Protein AF-A0A352Z4B0-F1 (afdb_monomer_lite)

Structure (mmCIF, N/CA/C/O backbone):
data_AF-A0A352Z4B0-F1
#
_entry.id   AF-A0A352Z4B0-F1
#
loop_
_atom_site.group_PDB
_atom_site.id
_atom_site.type_symbol
_atom_site.label_atom_id
_atom_site.label_alt_id
_atom_site.label_comp_id
_atom_site.label_asym_id
_atom_site.label_entity_id
_atom_site.label_seq_id
_atom_site.pdbx_PDB_ins_code
_atom_site.Cartn_x
_atom_site.Cartn_y
_atom_site.Cartn_z
_atom_site.occupancy
_atom_site.B_iso_or_equiv
_atom_site.auth_seq_id
_atom_site.auth_comp_id
_atom_site.auth_asym_id
_atom_site.auth_atom_id
_atom_site.pdbx_PDB_model_num
ATOM 1 N N . MET A 1 1 ? 10.496 11.781 -11.200 1.00 48.38 1 MET A N 1
ATOM 2 C CA . MET A 1 1 ? 9.284 12.474 -10.709 1.00 48.38 1 MET A CA 1
ATOM 3 C C . MET A 1 1 ? 8.959 12.106 -9.261 1.00 48.38 1 MET A C 1
ATOM 5 O O . MET A 1 1 ? 8.972 13.003 -8.43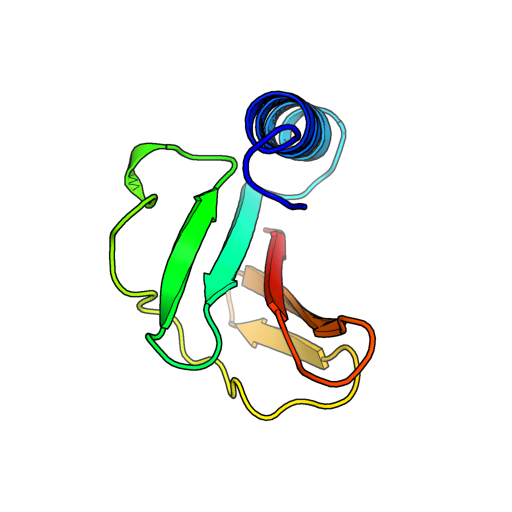7 1.00 48.38 1 MET A O 1
ATOM 9 N N . LEU A 1 2 ? 8.758 10.829 -8.902 1.00 50.88 2 LEU A N 1
ATOM 10 C CA . LEU A 1 2 ? 8.452 10.447 -7.507 1.00 50.88 2 LEU A CA 1
ATOM 11 C C . LEU A 1 2 ? 9.618 10.644 -6.521 1.00 50.88 2 LEU A C 1
ATOM 13 O O . LEU A 1 2 ? 9.393 11.056 -5.391 1.00 50.88 2 LEU A O 1
ATOM 17 N N . ARG A 1 3 ? 10.866 10.422 -6.953 1.00 55.19 3 ARG A N 1
ATOM 18 C CA . ARG A 1 3 ? 12.045 10.426 -6.066 1.00 55.19 3 ARG A CA 1
ATOM 19 C C . ARG A 1 3 ? 12.278 11.741 -5.297 1.00 55.19 3 ARG A C 1
ATOM 21 O O . ARG A 1 3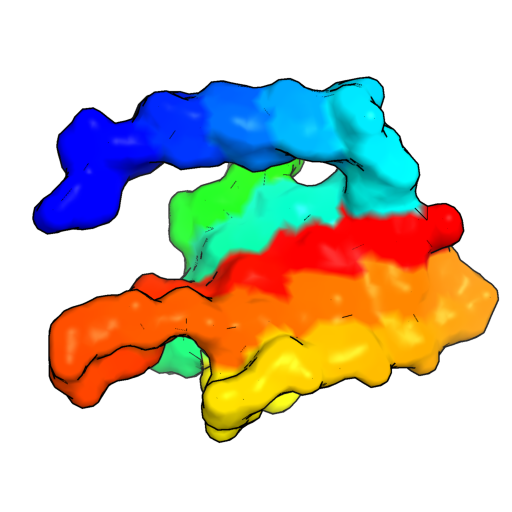 ? 12.726 11.682 -4.162 1.00 55.19 3 ARG A O 1
ATOM 28 N N . ASN A 1 4 ? 11.934 12.901 -5.867 1.00 57.78 4 ASN A N 1
ATOM 29 C CA . ASN A 1 4 ? 12.090 14.197 -5.184 1.00 57.78 4 ASN A CA 1
ATOM 30 C C . ASN A 1 4 ? 10.9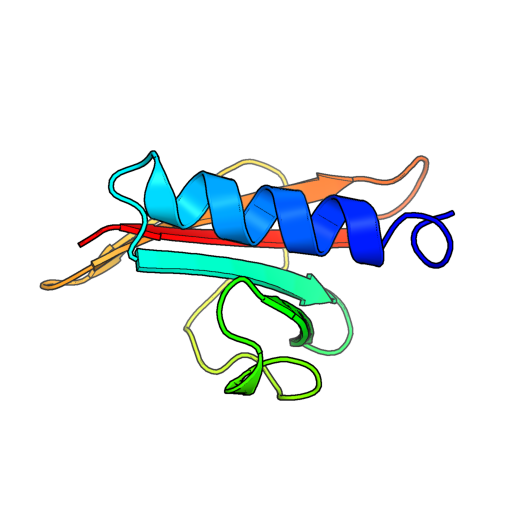15 14.543 -4.253 1.00 57.78 4 ASN A C 1
ATOM 32 O O . ASN A 1 4 ? 11.027 15.468 -3.462 1.00 57.78 4 ASN A O 1
ATOM 36 N N . ASN A 1 5 ? 9.805 13.802 -4.340 1.00 70.12 5 ASN A N 1
ATOM 37 C CA . ASN A 1 5 ? 8.592 14.037 -3.556 1.00 70.12 5 ASN A CA 1
ATOM 38 C C . ASN A 1 5 ? 8.284 12.889 -2.583 1.00 70.12 5 ASN A C 1
ATOM 40 O O . ASN A 1 5 ? 7.265 12.941 -1.905 1.00 70.12 5 ASN A O 1
ATOM 44 N N . MET A 1 6 ? 9.137 11.860 -2.513 1.00 78.69 6 MET A N 1
ATOM 45 C CA . MET A 1 6 ? 8.934 10.690 -1.651 1.00 78.69 6 MET A CA 1
ATOM 46 C C . MET A 1 6 ? 8.815 11.071 -0.177 1.00 78.69 6 MET A C 1
ATOM 48 O O . MET A 1 6 ? 7.956 10.531 0.507 1.00 78.69 6 MET A O 1
ATOM 52 N N . GLU A 1 7 ? 9.611 12.036 0.286 1.00 82.06 7 GLU A N 1
ATOM 53 C CA . GLU A 1 7 ? 9.544 12.525 1.666 1.00 82.06 7 GLU A CA 1
ATOM 54 C C . GLU A 1 7 ? 8.204 13.215 1.961 1.00 82.06 7 GLU A C 1
ATOM 56 O O . GLU A 1 7 ? 7.518 12.866 2.918 1.00 82.06 7 GLU A O 1
ATOM 61 N N . ASN A 1 8 ? 7.765 14.118 1.080 1.00 84.56 8 ASN A N 1
ATOM 62 C CA . ASN A 1 8 ? 6.470 14.791 1.215 1.00 84.56 8 ASN A CA 1
ATOM 63 C C . ASN A 1 8 ? 5.303 13.796 1.165 1.00 84.56 8 ASN A C 1
ATOM 65 O O . ASN A 1 8 ? 4.339 13.920 1.916 1.00 84.56 8 ASN A O 1
ATOM 69 N N . LEU A 1 9 ? 5.389 12.790 0.291 1.00 86.50 9 LEU A N 1
ATOM 70 C CA . LEU A 1 9 ? 4.366 11.755 0.183 1.00 86.50 9 LEU A CA 1
ATOM 71 C C . LEU A 1 9 ? 4.335 10.883 1.439 1.00 86.50 9 LEU A C 1
ATOM 73 O O . LEU A 1 9 ? 3.266 10.554 1.934 1.00 86.50 9 LEU A O 1
ATOM 77 N N . ASN A 1 10 ? 5.498 10.553 1.988 1.00 85.50 10 ASN A N 1
ATOM 78 C CA . ASN A 1 10 ? 5.614 9.799 3.225 1.00 85.50 10 ASN A CA 1
ATOM 79 C C . ASN A 1 10 ? 4.997 10.550 4.422 1.00 85.50 10 ASN A C 1
ATOM 81 O O . ASN A 1 10 ? 4.250 9.965 5.209 1.00 85.50 10 ASN A O 1
ATOM 85 N N . GLN A 1 11 ? 5.244 11.859 4.522 1.00 87.81 11 GLN A N 1
ATOM 86 C CA . GLN A 1 11 ? 4.597 12.716 5.522 1.00 87.81 11 GLN A CA 1
ATOM 87 C C . GLN A 1 11 ? 3.076 12.742 5.333 1.00 87.81 11 GLN A C 1
ATOM 89 O O . GLN A 1 11 ? 2.339 12.570 6.301 1.00 87.81 11 GLN A O 1
ATOM 94 N N . LEU A 1 12 ? 2.603 12.857 4.088 1.00 90.31 12 LEU A N 1
ATOM 95 C CA . LEU A 1 12 ? 1.177 12.788 3.767 1.00 90.31 12 LEU A CA 1
ATOM 96 C C . LEU A 1 12 ? 0.547 11.460 4.211 1.00 90.31 12 LEU A C 1
ATOM 98 O O . LEU A 1 12 ? -0.502 11.486 4.845 1.00 90.31 12 LEU A O 1
ATOM 102 N N . LEU A 1 13 ? 1.171 10.313 3.914 1.00 90.38 13 LEU A N 1
ATOM 103 C CA . LEU A 1 13 ? 0.647 9.000 4.320 1.00 90.38 13 LEU A CA 1
ATOM 104 C C . LEU A 1 13 ? 0.563 8.863 5.844 1.00 90.38 13 LEU A C 1
ATOM 106 O O . LEU A 1 13 ? -0.391 8.286 6.362 1.00 90.38 13 LEU A O 1
ATOM 110 N N . THR A 1 14 ? 1.549 9.413 6.553 1.00 87.69 14 THR A N 1
ATOM 111 C CA . THR A 1 14 ? 1.590 9.397 8.020 1.00 87.69 14 THR A CA 1
ATOM 112 C C . THR A 1 14 ? 0.441 10.212 8.608 1.00 87.69 14 THR A C 1
ATOM 114 O O . THR A 1 14 ? -0.325 9.690 9.415 1.00 87.69 14 THR A O 1
ATOM 117 N N . VAL A 1 15 ? 0.276 11.461 8.161 1.00 91.44 15 VAL A N 1
ATOM 118 C CA . VAL A 1 15 ? -0.826 12.333 8.604 1.00 91.44 15 VAL A CA 1
ATOM 119 C C . VAL A 1 15 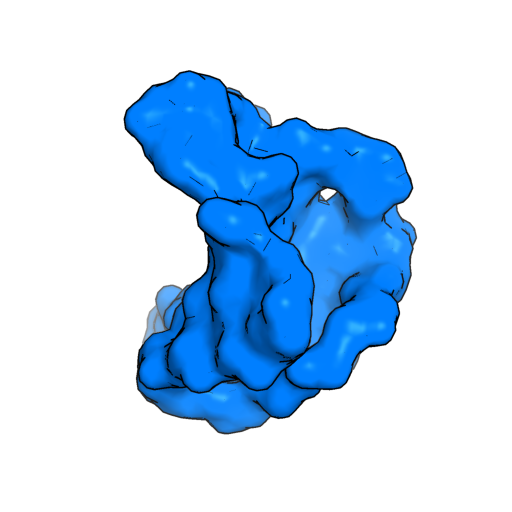? -2.178 11.730 8.225 1.00 91.44 15 VAL A C 1
ATOM 121 O O . VAL A 1 15 ? -3.102 11.739 9.027 1.00 91.44 15 VAL A O 1
ATOM 124 N N . PHE A 1 16 ? -2.299 11.140 7.035 1.00 91.19 16 PHE A N 1
ATOM 125 C CA . PHE A 1 16 ? -3.546 10.523 6.591 1.00 91.19 16 PHE A CA 1
ATOM 126 C C . PHE A 1 16 ? -4.005 9.396 7.523 1.00 91.19 16 PHE A C 1
ATOM 128 O O . PHE A 1 16 ? -5.184 9.327 7.852 1.00 91.19 16 PHE A O 1
ATOM 135 N N . VAL A 1 17 ? -3.098 8.530 7.979 1.00 92.56 17 VAL A N 1
ATOM 136 C CA . VAL A 1 17 ? -3.434 7.471 8.950 1.00 92.56 17 VAL A CA 1
ATOM 137 C C . VAL A 1 17 ? -3.782 8.045 10.327 1.00 92.56 17 VAL A C 1
ATOM 139 O O . VAL A 1 17 ? -4.621 7.485 11.018 1.00 92.56 17 VAL A O 1
ATOM 142 N N . GLN A 1 18 ? -3.177 9.167 10.725 1.00 90.25 18 GLN A N 1
ATOM 143 C CA . GLN A 1 18 ? -3.477 9.825 12.003 1.00 90.25 18 GLN A CA 1
ATOM 144 C C . GLN A 1 18 ? -4.846 10.520 12.017 1.00 90.25 18 GLN A C 1
ATOM 146 O O . GLN A 1 18 ? -5.529 10.501 13.037 1.00 90.25 18 GLN A O 1
ATOM 151 N N . GLU A 1 19 ? -5.242 11.118 10.895 1.00 92.06 19 GLU A N 1
ATOM 152 C CA . GLU A 1 19 ? -6.451 11.947 10.775 1.00 92.06 19 GLU A CA 1
ATOM 153 C C . GLU A 1 19 ? -7.659 11.192 10.190 1.00 92.06 19 GLU A C 1
ATOM 155 O O . GLU A 1 19 ? -8.746 11.755 10.054 1.00 92.06 19 GLU A O 1
ATOM 160 N N . SER A 1 20 ? -7.495 9.922 9.812 1.00 89.00 20 SER A N 1
ATOM 161 C CA . SER A 1 20 ? -8.566 9.084 9.259 1.00 89.00 20 SER A CA 1
ATOM 162 C C . SER A 1 20 ? -8.775 7.808 10.076 1.00 89.00 20 SER A C 1
ATOM 164 O O . SER A 1 20 ? -8.072 7.538 11.044 1.00 89.00 20 SER A O 1
ATOM 166 N N . SER A 1 21 ? -9.756 6.994 9.681 1.00 88.44 21 SER A N 1
ATOM 167 C CA . SER A 1 21 ? -9.950 5.646 10.229 1.00 88.44 21 SER A CA 1
ATOM 168 C C . SER A 1 21 ? -9.033 4.593 9.591 1.00 88.44 21 SER A C 1
ATOM 170 O O . SER A 1 21 ? -9.160 3.407 9.901 1.00 88.44 21 SER A O 1
ATOM 172 N N . ALA A 1 22 ? -8.137 4.984 8.677 1.00 92.31 22 ALA A N 1
ATOM 173 C CA . ALA A 1 22 ? -7.211 4.051 8.051 1.00 92.31 22 ALA A CA 1
ATOM 174 C C . ALA A 1 22 ? -6.188 3.534 9.070 1.00 92.31 22 ALA A C 1
ATOM 176 O O . ALA A 1 22 ? -5.599 4.302 9.821 1.00 92.31 22 ALA A O 1
ATOM 177 N N . SER A 1 23 ? -5.936 2.228 9.066 1.00 93.06 23 SER A N 1
ATOM 178 C CA . SER A 1 23 ? -4.912 1.590 9.895 1.00 93.06 23 SER A CA 1
ATOM 179 C C . SER A 1 23 ? -3.559 1.473 9.198 1.00 93.06 23 SER A C 1
ATOM 181 O O . SER A 1 23 ? -2.532 1.389 9.871 1.00 93.06 23 SER A O 1
ATOM 183 N N . LEU A 1 24 ? -3.547 1.432 7.864 1.00 94.56 24 LEU A N 1
ATOM 184 C CA . LEU A 1 24 ? -2.335 1.300 7.060 1.00 94.56 24 LEU A CA 1
ATOM 185 C C . LEU A 1 24 ? -2.585 1.856 5.656 1.00 94.56 24 LEU A C 1
ATOM 187 O O . LEU A 1 24 ? -3.632 1.601 5.063 1.00 94.56 24 LEU A O 1
ATOM 191 N N . VAL A 1 25 ? -1.618 2.594 5.110 1.00 95.56 25 VAL A N 1
ATOM 192 C CA . VAL A 1 25 ? -1.635 3.022 3.707 1.00 95.56 25 VAL A CA 1
ATOM 193 C C . VAL A 1 25 ? -0.318 2.681 3.044 1.00 95.56 25 VAL A C 1
ATOM 195 O O . VAL A 1 25 ? 0.748 2.989 3.577 1.00 95.56 25 VAL A O 1
ATOM 198 N N . GLN A 1 26 ? -0.390 2.069 1.866 1.00 95.62 26 GLN A N 1
ATOM 199 C CA . GLN A 1 26 ? 0.771 1.606 1.119 1.00 95.62 26 GLN A CA 1
ATOM 200 C C . GLN A 1 26 ? 0.655 1.946 -0.360 1.00 95.62 26 GLN A C 1
ATOM 202 O O . GLN A 1 26 ? -0.427 1.937 -0.940 1.00 95.62 26 GLN A O 1
ATOM 207 N N . ILE A 1 27 ? 1.798 2.206 -0.984 1.00 94.81 27 ILE A N 1
ATOM 208 C CA . ILE A 1 27 ? 1.939 2.276 -2.435 1.00 94.81 27 ILE A CA 1
ATOM 209 C C . ILE A 1 27 ? 2.823 1.117 -2.856 1.00 94.81 27 ILE A C 1
ATOM 211 O O . ILE A 1 27 ? 3.987 1.040 -2.462 1.00 94.81 27 ILE A O 1
ATOM 215 N N . VAL A 1 28 ? 2.276 0.235 -3.680 1.00 95.56 28 VAL A N 1
ATOM 216 C CA . VAL A 1 28 ? 2.947 -0.977 -4.148 1.00 95.56 28 VAL A CA 1
ATOM 217 C C . VAL A 1 28 ? 3.284 -0.844 -5.627 1.00 95.56 28 VAL A C 1
ATOM 219 O O . VAL A 1 28 ? 2.491 -0.323 -6.414 1.00 95.56 28 VAL A O 1
ATOM 222 N N . ASN A 1 29 ? 4.469 -1.302 -6.018 1.00 93.75 29 ASN A N 1
ATOM 223 C CA . ASN A 1 29 ? 4.856 -1.403 -7.416 1.00 93.75 29 ASN A CA 1
ATOM 224 C C . ASN A 1 29 ? 4.029 -2.519 -8.087 1.00 93.75 29 ASN A C 1
ATOM 226 O O . ASN A 1 29 ? 4.111 -3.661 -7.640 1.00 93.75 29 ASN A O 1
ATOM 230 N N . PRO A 1 30 ? 3.260 -2.236 -9.152 1.00 91.69 30 PRO A N 1
ATOM 231 C CA . PRO A 1 30 ? 2.414 -3.244 -9.789 1.00 91.69 30 PRO A CA 1
ATOM 232 C C . PRO A 1 30 ? 3.204 -4.360 -10.490 1.00 91.69 30 PRO A C 1
ATOM 234 O O . PRO A 1 30 ? 2.676 -5.454 -10.649 1.00 91.69 30 PRO A O 1
ATOM 237 N N . GLU A 1 31 ? 4.447 -4.101 -10.909 1.00 91.31 31 GLU A N 1
ATOM 238 C CA . GLU A 1 31 ? 5.292 -5.062 -11.629 1.00 91.31 31 GLU A CA 1
ATOM 239 C C . GLU A 1 31 ? 6.050 -5.975 -10.663 1.00 91.31 31 GLU A C 1
ATOM 241 O O . GLU A 1 31 ? 6.066 -7.191 -10.830 1.00 91.31 31 GLU A O 1
ATOM 246 N N . THR A 1 32 ? 6.673 -5.392 -9.634 1.00 93.12 32 THR A N 1
ATOM 247 C CA . THR A 1 32 ? 7.525 -6.139 -8.693 1.00 93.12 32 THR A CA 1
ATOM 248 C C . THR A 1 32 ? 6.803 -6.570 -7.425 1.00 93.12 32 THR A C 1
ATOM 250 O O . THR A 1 32 ? 7.375 -7.312 -6.635 1.00 93.12 32 THR A O 1
ATOM 253 N N . ARG A 1 33 ? 5.579 -6.074 -7.194 1.00 93.31 33 ARG A N 1
ATOM 254 C CA . ARG A 1 33 ? 4.797 -6.258 -5.956 1.00 93.31 33 ARG A CA 1
ATOM 255 C C . ARG A 1 33 ? 5.493 -5.744 -4.695 1.00 93.31 33 ARG A C 1
ATOM 257 O O . ARG A 1 33 ? 5.067 -6.031 -3.582 1.00 93.31 33 ARG A O 1
ATOM 264 N N . MET A 1 34 ? 6.543 -4.945 -4.854 1.00 95.44 34 MET A N 1
ATOM 265 C CA . MET A 1 34 ? 7.291 -4.368 -3.743 1.00 95.44 34 MET A CA 1
ATOM 266 C C . MET A 1 34 ? 6.588 -3.127 -3.207 1.00 95.44 34 MET A C 1
ATOM 268 O O . MET A 1 34 ? 6.176 -2.255 -3.976 1.00 95.44 34 MET A O 1
ATOM 272 N N . VAL A 1 35 ? 6.506 -3.004 -1.886 1.00 96.00 35 VAL A N 1
ATOM 273 C CA . VAL A 1 35 ? 6.019 -1.796 -1.217 1.00 96.00 35 VAL A CA 1
ATOM 274 C C . VAL A 1 35 ? 7.041 -0.675 -1.422 1.00 96.00 35 VAL A C 1
ATOM 276 O O . VAL A 1 35 ? 8.162 -0.730 -0.915 1.00 96.00 35 VAL A O 1
ATOM 279 N N . ILE A 1 36 ? 6.647 0.344 -2.184 1.00 93.56 36 ILE A N 1
ATOM 280 C CA . ILE A 1 36 ? 7.458 1.528 -2.490 1.00 93.56 36 ILE A CA 1
ATOM 281 C C . ILE A 1 36 ? 7.406 2.515 -1.321 1.00 93.56 36 ILE A C 1
ATOM 283 O O . ILE A 1 36 ? 8.434 3.066 -0.939 1.00 93.56 36 ILE A O 1
ATOM 287 N N . LEU A 1 37 ? 6.208 2.755 -0.780 1.00 93.69 37 LEU A N 1
ATOM 288 C CA . LEU A 1 37 ? 5.960 3.666 0.339 1.00 93.69 37 LEU A CA 1
ATOM 289 C C . LEU A 1 37 ? 4.900 3.083 1.262 1.00 93.69 37 LEU A C 1
ATOM 291 O O . LEU A 1 37 ? 3.976 2.413 0.799 1.00 93.69 37 LEU A O 1
ATOM 295 N N . SER A 1 38 ? 5.018 3.359 2.555 1.00 94.69 38 SER A N 1
ATOM 296 C CA . SER A 1 38 ? 4.083 2.871 3.563 1.00 94.69 38 SER A CA 1
ATOM 297 C C . SER A 1 38 ? 4.004 3.838 4.739 1.00 94.69 38 SER A C 1
ATOM 299 O O . SER A 1 38 ? 5.027 4.353 5.186 1.00 94.69 38 SER A O 1
ATOM 301 N N . SER A 1 39 ? 2.803 4.033 5.287 1.00 94.44 39 SER A N 1
ATOM 302 C CA . SER A 1 39 ? 2.611 4.744 6.559 1.00 94.44 39 SER A CA 1
ATOM 303 C C . SER A 1 39 ? 3.276 4.021 7.739 1.00 94.44 39 SER A C 1
ATOM 305 O O . SER A 1 39 ? 3.556 4.634 8.763 1.00 94.44 39 SER A O 1
ATOM 307 N N . ASP A 1 40 ? 3.562 2.723 7.593 1.00 93.56 40 ASP A N 1
ATOM 308 C CA . ASP A 1 40 ? 4.426 1.960 8.494 1.00 93.56 40 ASP A CA 1
ATOM 309 C C . ASP A 1 40 ? 5.705 1.528 7.759 1.00 93.56 40 ASP A C 1
ATOM 311 O O . ASP A 1 40 ? 5.694 0.656 6.879 1.00 93.56 40 ASP A O 1
ATOM 315 N N . LYS A 1 41 ? 6.825 2.144 8.147 1.00 91.12 41 LYS A N 1
ATOM 316 C CA . LYS A 1 41 ? 8.139 1.977 7.515 1.00 91.12 41 LYS A CA 1
ATOM 317 C C . LYS A 1 41 ? 8.659 0.548 7.507 1.00 91.12 41 LYS A C 1
ATOM 319 O O . LYS A 1 41 ? 9.476 0.217 6.652 1.00 91.12 41 LYS A O 1
ATOM 324 N N . LYS A 1 42 ? 8.181 -0.328 8.395 1.00 94.31 42 LYS A N 1
ATOM 325 C CA . LYS A 1 42 ? 8.646 -1.723 8.451 1.00 94.31 42 LYS A CA 1
ATOM 326 C C . LYS A 1 42 ? 8.287 -2.536 7.203 1.00 94.31 42 LYS A C 1
ATOM 328 O O . LYS A 1 42 ? 8.808 -3.645 7.054 1.00 94.31 42 LYS A O 1
ATOM 333 N N . TYR A 1 43 ? 7.378 -2.035 6.366 1.00 94.88 43 TYR A N 1
ATOM 334 C CA . TYR A 1 43 ? 6.946 -2.693 5.135 1.00 94.88 43 TYR A CA 1
ATOM 335 C C . TYR A 1 43 ? 7.667 -2.190 3.883 1.00 94.88 43 TYR A C 1
ATOM 337 O O . TYR A 1 43 ? 7.659 -2.898 2.883 1.00 94.88 43 TYR A O 1
ATOM 345 N N . GLU A 1 44 ? 8.288 -1.008 3.910 1.00 94.06 44 GLU A N 1
ATOM 346 C CA . GLU A 1 44 ? 8.967 -0.469 2.726 1.00 94.06 44 GLU A CA 1
ATOM 347 C C . GLU A 1 44 ? 10.102 -1.396 2.278 1.00 94.06 44 GLU A C 1
ATOM 349 O O . GLU A 1 44 ? 10.875 -1.906 3.092 1.00 94.06 44 GLU A O 1
ATOM 354 N N . GLY A 1 45 ? 10.184 -1.648 0.970 1.00 94.75 45 GLY A N 1
ATOM 355 C CA . GLY A 1 45 ? 11.170 -2.565 0.403 1.00 94.75 45 GLY A CA 1
ATOM 356 C C . GLY A 1 45 ? 10.897 -4.046 0.677 1.00 94.75 45 GLY A C 1
ATOM 357 O O . GLY A 1 45 ? 11.779 -4.862 0.418 1.00 94.75 45 GLY A O 1
ATOM 358 N N . LYS A 1 46 ? 9.706 -4.416 1.164 1.00 96.38 46 LYS A N 1
ATOM 359 C CA . LYS A 1 46 ? 9.236 -5.810 1.225 1.00 96.38 46 LYS A CA 1
ATOM 360 C C . LYS A 1 46 ? 8.218 -6.091 0.126 1.00 96.38 46 LYS A C 1
ATOM 362 O O . LYS A 1 46 ? 7.558 -5.176 -0.366 1.00 96.38 46 LYS A O 1
ATOM 367 N N . GLU A 1 47 ? 8.091 -7.359 -0.243 1.00 95.12 47 GLU A N 1
ATOM 368 C CA . GLU A 1 47 ? 7.003 -7.816 -1.104 1.00 95.12 47 GLU A CA 1
ATOM 369 C C . GLU A 1 47 ? 5.667 -7.693 -0.357 1.00 95.12 47 GLU A C 1
ATOM 371 O O . GLU A 1 47 ? 5.577 -7.985 0.839 1.00 95.12 47 GLU A O 1
ATOM 376 N N . TYR A 1 48 ? 4.637 -7.216 -1.051 1.00 93.31 48 TYR A N 1
ATOM 377 C CA . TYR A 1 48 ? 3.290 -7.112 -0.513 1.00 93.31 48 TYR A CA 1
ATOM 378 C C . TYR A 1 48 ? 2.658 -8.505 -0.398 1.00 93.31 48 TYR A C 1
ATOM 380 O O . TYR A 1 48 ? 2.593 -9.243 -1.378 1.00 93.31 48 TYR A O 1
ATOM 388 N N . SER A 1 49 ? 2.179 -8.857 0.796 1.00 86.00 49 SER A N 1
ATOM 389 C CA . SER A 1 49 ? 1.706 -10.209 1.119 1.00 86.00 49 SER A CA 1
ATOM 390 C C . SER A 1 49 ? 0.185 -10.395 1.069 1.00 86.00 49 SER A C 1
ATOM 392 O O . SER A 1 49 ? -0.286 -11.495 1.337 1.00 86.00 49 SER A O 1
ATOM 394 N N . GLY A 1 50 ? -0.592 -9.342 0.799 1.00 81.81 50 GLY A N 1
ATOM 395 C CA . GLY A 1 50 ? -2.052 -9.433 0.720 1.00 81.81 50 GLY A CA 1
ATOM 396 C C . GLY A 1 50 ? -2.540 -9.978 -0.625 1.00 81.81 50 GLY A C 1
ATOM 397 O O . GLY A 1 50 ? -1.873 -9.839 -1.654 1.00 81.81 50 GLY A O 1
ATOM 398 N N . GLU A 1 51 ? -3.738 -10.561 -0.634 1.00 80.50 51 GLU A N 1
ATOM 399 C CA . GLU A 1 51 ? -4.400 -10.992 -1.866 1.00 80.50 51 GLU A CA 1
ATOM 400 C C . GLU A 1 51 ? -4.938 -9.779 -2.631 1.00 80.50 51 GLU A C 1
ATOM 402 O O . GLU A 1 51 ? -6.046 -9.295 -2.403 1.00 80.50 51 GLU A O 1
ATOM 407 N N . VAL A 1 52 ? -4.126 -9.258 -3.550 1.00 83.12 52 VAL A N 1
ATOM 408 C CA . VAL A 1 52 ? -4.487 -8.107 -4.381 1.00 83.12 52 VAL A CA 1
ATOM 409 C C . VAL A 1 52 ? -4.304 -8.442 -5.850 1.00 83.12 52 VAL A C 1
ATOM 411 O O . VAL A 1 52 ? -3.229 -8.844 -6.298 1.00 83.12 52 VAL A O 1
ATOM 414 N N . ASN A 1 53 ? -5.362 -8.218 -6.630 1.00 84.06 53 ASN A N 1
ATOM 415 C CA . ASN A 1 53 ? -5.243 -8.187 -8.078 1.00 84.06 53 ASN A CA 1
ATOM 416 C C . ASN A 1 53 ? -4.593 -6.859 -8.497 1.00 84.06 53 ASN A C 1
ATOM 418 O O . ASN A 1 53 ? -5.233 -5.808 -8.493 1.00 84.06 53 ASN A O 1
ATOM 422 N N . PHE A 1 54 ? -3.318 -6.907 -8.876 1.00 84.81 54 PHE A N 1
ATOM 423 C CA . PHE A 1 54 ? -2.578 -5.727 -9.324 1.00 84.81 54 PHE A CA 1
ATOM 424 C C . PHE A 1 54 ? -2.980 -5.240 -10.719 1.00 84.81 54 PHE A C 1
ATOM 426 O O . PHE A 1 54 ? -2.531 -4.166 -11.113 1.00 84.81 54 PHE A O 1
ATOM 433 N N . GLU A 1 55 ? -3.828 -5.967 -11.457 1.00 85.50 55 GLU A N 1
ATOM 434 C CA . GLU A 1 55 ? -4.274 -5.635 -12.818 1.00 85.50 55 GLU A CA 1
ATOM 435 C C . GLU A 1 55 ? -5.529 -4.740 -12.868 1.00 85.50 55 GLU A C 1
ATOM 437 O O . GLU A 1 55 ? -6.049 -4.453 -13.946 1.00 85.50 55 GLU A O 1
ATOM 442 N N . ILE A 1 56 ? -6.002 -4.232 -11.726 1.00 87.94 56 ILE A N 1
ATOM 443 C CA . ILE A 1 56 ? -7.210 -3.397 -11.647 1.00 87.94 56 ILE A CA 1
ATOM 444 C C . ILE A 1 56 ? -7.082 -2.055 -12.389 1.00 87.94 56 ILE A C 1
ATOM 446 O O . ILE A 1 56 ? -6.103 -1.323 -12.253 1.00 87.94 56 ILE A O 1
ATOM 450 N N . ASN A 1 57 ? -8.119 -1.682 -13.141 1.00 89.88 57 ASN A N 1
ATOM 451 C CA . ASN A 1 57 ? -8.180 -0.406 -13.875 1.00 89.88 57 ASN A CA 1
ATOM 452 C C . ASN A 1 57 ? -9.050 0.658 -13.193 1.00 89.88 57 ASN A C 1
ATOM 454 O O . ASN A 1 57 ? -9.090 1.802 -13.633 1.00 89.88 57 ASN A O 1
ATOM 458 N N . GLN A 1 58 ? -9.725 0.287 -12.111 1.00 90.31 58 GLN A N 1
ATOM 459 C CA . GLN A 1 58 ? -10.589 1.155 -11.322 1.00 90.31 58 GLN A CA 1
ATOM 460 C C . GLN A 1 58 ? -10.425 0.819 -9.837 1.00 90.31 58 GLN A C 1
ATOM 462 O O . GLN A 1 58 ? -9.965 -0.285 -9.529 1.00 90.31 58 GLN A O 1
ATOM 467 N N . PRO A 1 59 ? -10.785 1.735 -8.923 1.00 93.12 59 PRO A N 1
ATOM 468 C CA . PRO A 1 59 ? -10.804 1.437 -7.501 1.00 93.12 59 PRO A CA 1
ATOM 469 C C . PRO A 1 59 ? -11.671 0.213 -7.206 1.00 93.12 59 PRO A C 1
ATOM 471 O O . PRO A 1 59 ? -12.779 0.086 -7.729 1.00 93.12 59 PRO A O 1
ATOM 474 N N . VAL A 1 60 ? -11.176 -0.671 -6.349 1.00 94.12 60 VAL A N 1
ATOM 475 C CA . VAL A 1 60 ? -11.925 -1.817 -5.834 1.00 94.12 60 VAL A CA 1
ATOM 476 C C . VAL A 1 60 ? -11.883 -1.814 -4.314 1.00 94.12 60 VAL A C 1
ATOM 478 O O . VAL A 1 60 ? -10.928 -1.336 -3.702 1.00 94.12 60 VAL A O 1
ATOM 481 N N . VAL A 1 61 ? -12.938 -2.350 -3.710 1.00 92.88 61 VAL A N 1
ATOM 482 C CA . VAL A 1 61 ? -13.028 -2.543 -2.264 1.00 92.88 61 VAL A CA 1
ATOM 483 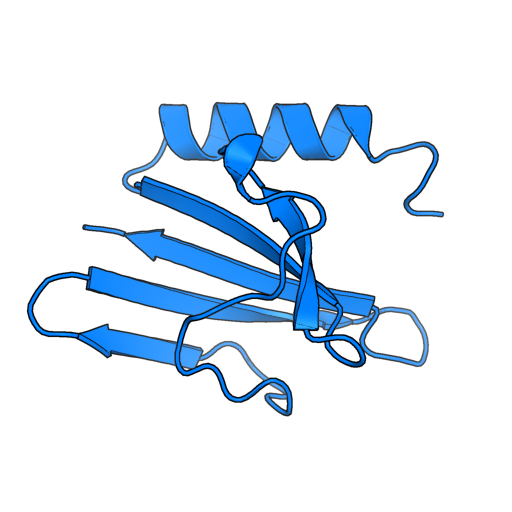C C . VAL A 1 61 ? -13.069 -4.037 -2.005 1.00 92.88 61 VAL A C 1
ATOM 485 O O . VAL A 1 61 ? -13.984 -4.720 -2.466 1.00 92.88 61 VAL A O 1
ATOM 488 N N . VAL A 1 62 ? -12.079 -4.529 -1.275 1.00 90.81 62 VAL A N 1
ATOM 489 C CA . VAL A 1 62 ? -12.015 -5.905 -0.787 1.00 90.81 62 VAL A CA 1
ATOM 490 C C . VAL A 1 62 ? -12.396 -5.882 0.685 1.00 90.81 62 VAL A C 1
ATOM 492 O O . VAL A 1 62 ? -11.966 -5.002 1.429 1.00 90.81 62 VAL A O 1
ATOM 495 N N . LYS A 1 63 ? -13.261 -6.808 1.091 1.00 89.31 63 LYS A N 1
ATOM 496 C CA . LYS A 1 63 ? -13.696 -6.952 2.479 1.00 89.31 63 LYS A CA 1
ATOM 497 C C . LYS A 1 63 ? -13.317 -8.342 2.955 1.00 89.31 63 LYS A C 1
ATOM 499 O O . LYS A 1 63 ? -13.726 -9.317 2.331 1.00 89.31 63 LYS A O 1
ATOM 504 N N . ASP A 1 64 ? -12.567 -8.384 4.040 1.00 82.56 64 ASP A N 1
ATOM 505 C CA . ASP A 1 64 ? -12.331 -9.569 4.855 1.00 82.56 64 ASP A CA 1
ATOM 506 C C . ASP A 1 64 ? -13.097 -9.407 6.182 1.00 82.56 64 ASP A C 1
ATOM 508 O O . ASP A 1 64 ? -13.554 -8.308 6.514 1.00 82.56 64 ASP A O 1
ATOM 512 N N . ASP A 1 65 ? -13.234 -10.477 6.960 1.00 80.19 65 ASP A N 1
ATOM 513 C CA . ASP A 1 65 ? -14.003 -10.524 8.211 1.00 80.19 65 ASP A CA 1
ATOM 514 C C . ASP A 1 65 ? -13.527 -9.500 9.262 1.00 80.19 65 ASP A C 1
ATOM 516 O O . ASP A 1 65 ? -14.260 -9.183 10.200 1.00 80.19 65 ASP A O 1
ATOM 520 N N . GLN A 1 66 ? -12.306 -8.972 9.121 1.00 84.56 66 GLN A N 1
ATOM 521 C CA . GLN A 1 66 ? -11.675 -8.058 10.082 1.00 84.56 66 GLN A CA 1
ATOM 522 C C . GLN A 1 66 ? -11.144 -6.755 9.470 1.00 84.56 66 GLN A C 1
ATOM 524 O O . GLN A 1 66 ? -10.616 -5.917 10.204 1.00 84.56 66 GLN A O 1
ATOM 529 N N . MET A 1 67 ? -11.211 -6.590 8.145 1.00 88.44 67 MET A N 1
ATOM 530 C CA . MET A 1 67 ? -10.553 -5.472 7.468 1.00 88.44 67 MET A CA 1
ATOM 531 C C . MET A 1 67 ? -11.216 -5.132 6.134 1.00 88.44 67 MET A C 1
ATOM 533 O O . MET A 1 67 ? -11.583 -6.004 5.347 1.00 88.44 67 MET A O 1
ATOM 537 N N . ILE A 1 68 ? -11.321 -3.835 5.854 1.00 91.81 68 ILE A N 1
ATOM 538 C CA . ILE A 1 68 ? -11.711 -3.304 4.551 1.00 91.81 68 ILE A CA 1
ATOM 539 C C . ILE A 1 68 ? -10.463 -2.744 3.872 1.00 91.81 68 ILE A C 1
ATOM 541 O O . ILE A 1 68 ? -9.825 -1.832 4.393 1.00 91.81 68 ILE A O 1
ATOM 545 N N . SER A 1 69 ? -10.149 -3.243 2.681 1.00 93.19 69 SER A N 1
ATOM 546 C CA . SER A 1 69 ? -9.048 -2.751 1.854 1.00 93.19 69 SER A CA 1
ATOM 547 C C . SER A 1 69 ? -9.594 -2.012 0.635 1.00 93.19 69 SER A C 1
ATOM 549 O O . SER A 1 69 ? -10.300 -2.581 -0.198 1.00 93.19 69 SER A O 1
ATOM 551 N N . ILE A 1 70 ? -9.251 -0.734 0.506 1.00 93.69 70 ILE A N 1
ATOM 552 C CA . ILE A 1 70 ? -9.526 0.080 -0.678 1.00 93.69 70 ILE A CA 1
ATOM 553 C C . ILE A 1 70 ? -8.268 0.071 -1.540 1.00 93.69 70 ILE A C 1
ATOM 555 O O . ILE A 1 70 ? -7.213 0.544 -1.122 1.00 93.69 70 ILE A O 1
ATOM 559 N N . ILE A 1 71 ? -8.381 -0.459 -2.753 1.00 94.50 71 ILE A N 1
ATOM 560 C CA . ILE A 1 71 ? -7.256 -0.677 -3.661 1.00 94.50 71 ILE A CA 1
ATOM 561 C C . ILE A 1 71 ? -7.499 0.166 -4.907 1.00 94.50 71 ILE A C 1
ATOM 563 O O . ILE A 1 71 ? -8.506 0.004 -5.591 1.00 94.50 71 ILE A O 1
ATOM 567 N N . THR A 1 72 ? -6.594 1.093 -5.206 1.00 94.56 72 THR A N 1
ATOM 568 C CA . THR A 1 72 ? -6.747 2.063 -6.295 1.00 94.56 72 THR A CA 1
ATOM 569 C C . THR A 1 72 ? -5.501 2.089 -7.178 1.00 94.56 72 THR A C 1
ATOM 571 O O . THR A 1 72 ? -4.400 2.301 -6.666 1.00 94.56 72 THR A O 1
ATOM 574 N N . PRO A 1 73 ? -5.626 1.916 -8.508 1.00 94.44 73 PRO A N 1
ATOM 575 C CA . PRO A 1 73 ? -4.478 2.042 -9.396 1.00 94.44 73 PRO A CA 1
ATOM 576 C C . PRO A 1 73 ? -4.015 3.502 -9.479 1.00 94.44 73 PRO A C 1
ATOM 578 O O . PRO A 1 7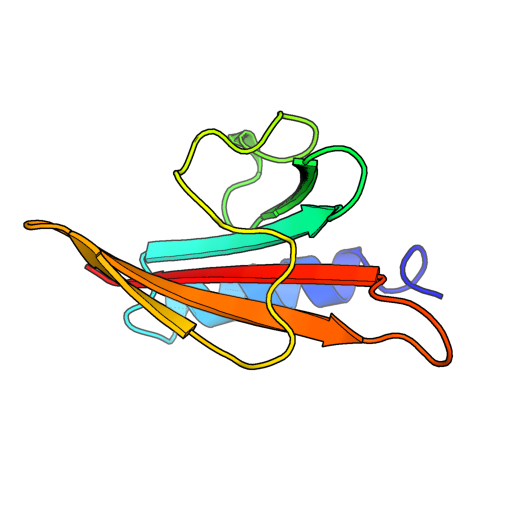3 ? -4.813 4.412 -9.699 1.00 94.44 73 PRO A O 1
ATOM 581 N N . ILE A 1 74 ? -2.708 3.726 -9.349 1.00 92.50 74 ILE A N 1
ATOM 582 C CA . ILE A 1 74 ? -2.071 5.023 -9.583 1.00 92.50 74 ILE A CA 1
ATOM 583 C C . ILE A 1 74 ? -1.546 5.027 -11.017 1.00 92.50 74 ILE A C 1
ATOM 585 O O . ILE A 1 74 ? -0.577 4.337 -11.351 1.00 92.50 74 ILE A O 1
ATOM 589 N N . MET A 1 75 ? -2.190 5.818 -11.867 1.00 89.88 75 MET A N 1
ATOM 590 C CA . MET A 1 75 ? -1.823 5.955 -13.273 1.00 89.88 75 MET A CA 1
ATOM 591 C C . MET A 1 75 ? -0.815 7.092 -13.455 1.00 89.88 75 MET A C 1
ATOM 593 O O . MET A 1 75 ? -1.020 8.208 -12.981 1.00 89.88 75 MET A O 1
ATOM 597 N N . GLY A 1 76 ? 0.288 6.803 -14.139 1.00 85.75 76 GLY A N 1
ATOM 598 C CA . GLY A 1 76 ? 1.142 7.808 -14.760 1.00 85.75 76 GLY A CA 1
ATOM 599 C C . GLY A 1 76 ? 0.600 8.207 -16.132 1.00 85.75 76 GLY A C 1
ATOM 600 O O . GLY A 1 76 ? -0.502 7.829 -16.519 1.00 85.75 76 GLY A O 1
ATOM 601 N N . PHE A 1 77 ? 1.397 8.961 -16.889 1.00 81.25 77 PHE A N 1
ATOM 602 C CA . PHE A 1 77 ? 0.983 9.470 -18.200 1.00 81.25 77 PHE A CA 1
ATOM 603 C C . PHE A 1 77 ? 0.638 8.356 -19.205 1.00 81.25 77 PHE A C 1
ATOM 605 O O . PHE A 1 77 ? -0.313 8.493 -19.966 1.00 81.25 77 PHE A O 1
ATOM 612 N N . SER A 1 78 ? 1.394 7.255 -19.201 1.00 83.62 78 SER A N 1
ATOM 613 C CA . SER A 1 78 ? 1.211 6.139 -20.141 1.00 83.62 78 SER A CA 1
ATOM 614 C C . SER A 1 78 ? 1.113 4.766 -19.478 1.00 83.62 78 SER A C 1
ATOM 616 O O . SER A 1 78 ? 0.679 3.812 -20.116 1.00 83.62 78 SER A O 1
ATOM 618 N N . ASN A 1 79 ? 1.515 4.640 -18.214 1.00 86.62 79 ASN A N 1
ATOM 619 C CA . ASN A 1 79 ? 1.611 3.364 -17.514 1.00 86.62 79 ASN A CA 1
ATOM 620 C C . ASN A 1 79 ? 1.160 3.485 -16.055 1.00 86.62 79 ASN A C 1
ATOM 622 O O . ASN A 1 79 ? 1.219 4.561 -15.461 1.00 86.62 79 ASN A O 1
ATOM 626 N N . ARG A 1 80 ? 0.734 2.369 -15.455 1.00 90.69 80 ARG A N 1
ATOM 627 C CA . ARG A 1 80 ? 0.477 2.293 -14.012 1.00 90.69 80 ARG A CA 1
ATOM 628 C C . ARG A 1 80 ? 1.809 2.410 -13.272 1.00 90.69 80 ARG A C 1
ATOM 630 O O . ARG A 1 80 ? 2.721 1.629 -13.519 1.00 90.69 80 ARG A O 1
ATOM 637 N N . ILE A 1 81 ? 1.919 3.387 -12.378 1.00 91.19 81 ILE A N 1
ATOM 638 C CA . ILE A 1 81 ? 3.152 3.671 -11.621 1.00 91.19 81 ILE A CA 1
ATOM 639 C C . ILE A 1 81 ? 3.091 3.159 -10.178 1.00 91.19 81 ILE A C 1
ATOM 641 O O . ILE A 1 81 ? 4.099 3.173 -9.478 1.00 91.19 81 ILE A O 1
ATOM 645 N N . GLY A 1 82 ? 1.914 2.726 -9.728 1.00 92.56 82 GLY A N 1
ATOM 646 C CA . GLY A 1 82 ? 1.693 2.224 -8.380 1.00 92.56 82 GLY A CA 1
ATOM 647 C C . GLY A 1 82 ? 0.285 1.669 -8.206 1.00 92.56 82 GLY A C 1
ATOM 648 O O . GLY A 1 82 ? -0.601 1.910 -9.027 1.00 92.56 82 GLY A O 1
ATOM 649 N N . VAL A 1 83 ? 0.069 0.962 -7.108 1.00 95.06 83 VAL A N 1
ATOM 650 C CA . VAL A 1 83 ? -1.254 0.639 -6.575 1.00 95.06 83 VAL A CA 1
ATOM 651 C C . VAL A 1 83 ? -1.304 1.166 -5.150 1.00 95.06 83 VAL A C 1
ATOM 653 O O . VAL A 1 83 ? -0.463 0.803 -4.330 1.00 95.06 83 VAL A O 1
ATOM 656 N N . LEU A 1 84 ? -2.251 2.061 -4.882 1.00 95.06 84 LEU A N 1
ATOM 657 C CA . LEU A 1 84 ? -2.549 2.556 -3.547 1.00 95.06 84 LEU A CA 1
ATOM 658 C C . LEU A 1 84 ? -3.435 1.536 -2.838 1.00 95.06 84 LEU A C 1
ATOM 660 O O . LEU A 1 84 ? -4.478 1.162 -3.371 1.00 95.06 84 LEU A O 1
ATOM 664 N N . ILE A 1 85 ? -3.039 1.125 -1.644 1.00 95.12 85 ILE A N 1
ATOM 665 C CA . ILE A 1 85 ? -3.793 0.217 -0.785 1.00 95.12 85 ILE A CA 1
ATOM 666 C C . ILE A 1 85 ? -4.026 0.940 0.535 1.00 95.12 85 ILE A C 1
ATOM 668 O O . ILE A 1 85 ? -3.073 1.389 1.169 1.00 95.12 85 ILE A O 1
ATOM 672 N N . VAL A 1 86 ? -5.289 1.078 0.922 1.00 94.94 86 VAL A N 1
ATOM 673 C CA . VAL A 1 86 ? -5.717 1.679 2.189 1.00 94.94 86 VAL A CA 1
ATOM 674 C C . VAL A 1 86 ? -6.481 0.626 2.969 1.00 94.94 86 VAL A C 1
ATOM 676 O O . VAL A 1 86 ? -7.512 0.147 2.505 1.00 94.94 86 VAL A O 1
ATOM 679 N N . GLU A 1 87 ? -5.993 0.285 4.150 1.00 94.00 87 GLU A N 1
ATOM 680 C CA . GLU A 1 87 ? -6.649 -0.641 5.067 1.00 94.00 87 GLU A CA 1
ATOM 681 C C . GLU A 1 87 ? -7.395 0.143 6.140 1.00 94.00 87 GLU A C 1
ATOM 683 O O . GLU A 1 87 ? -6.849 1.074 6.734 1.00 94.00 87 GLU A O 1
ATOM 688 N N . VAL A 1 88 ? -8.639 -0.243 6.392 1.00 92.44 88 VAL A N 1
ATOM 689 C CA . VAL A 1 88 ? -9.528 0.325 7.404 1.00 92.44 88 VAL A CA 1
ATOM 690 C C . VAL A 1 88 ? -10.037 -0.831 8.262 1.00 92.44 88 VAL A C 1
ATOM 692 O O . VAL A 1 88 ? -10.445 -1.862 7.721 1.00 92.44 88 VAL A O 1
ATOM 695 N N . LYS A 1 89 ? -9.983 -0.671 9.584 1.00 82.06 89 LYS A N 1
ATOM 696 C CA . LYS A 1 89 ? -10.541 -1.632 10.546 1.00 82.06 89 LYS A CA 1
ATOM 697 C C . LYS A 1 89 ? -12.007 -1.344 10.837 1.00 82.06 89 LYS A C 1
ATOM 699 O O . LYS A 1 89 ? -12.373 -0.147 10.835 1.00 82.06 89 LYS A O 1
#

Foldseek 3Di:
DCPVCVVVVLVVQLVPVVVDQWPKKFWAALPQQQTCHINDPVRHRHRDDDPDDSPDPAWDWDDDPVKIWIWGFCDDPDGGGTIMITIGD

Secondary structure (DSSP, 8-state):
--TTTHHHHHHHHHHHHHHSSEEEEEEE-TTT-BEEEESSGGGTTSBP-S---TT-SS-EEEEETTEEEEEEEEE-SSSEEEEEEEEE-

Radius of gyration: 12.5 Å; chains: 1; bounding box: 26×26×32 Å

Sequence (89 aa):
MLRNNMENLNQLLTVFVQESSASLVQIVNPETRMVILSSDKKYEGKEYSGEVNFEINQPVVVKDDQMISIITPIMGFSNRIGVLIVEVK

pLDDT: mean 88.6, std 9.17, range [48.38, 96.38]